Protein AF-A0A949MSN3-F1 (afdb_monomer)

Mean predicted aligned error: 6.45 Å

Structure (mmCIF, N/CA/C/O backbone):
data_AF-A0A949MSN3-F1
#
_entry.id   AF-A0A949MSN3-F1
#
loop_
_atom_site.group_PDB
_atom_site.id
_atom_site.type_symbol
_atom_site.label_atom_id
_atom_site.label_alt_id
_atom_site.label_comp_id
_atom_site.label_asym_id
_atom_site.label_entity_id
_atom_site.label_seq_id
_atom_site.pdbx_PDB_ins_code
_atom_site.Cartn_x
_atom_site.Cartn_y
_atom_site.Cartn_z
_atom_site.occupancy
_atom_site.B_iso_or_equiv
_atom_site.auth_seq_id
_atom_site.auth_comp_id
_atom_site.auth_asym_id
_atom_site.auth_atom_id
_atom_site.pdbx_PDB_model_num
ATOM 1 N N . MET A 1 1 ? 11.327 -2.702 -30.697 1.00 46.88 1 MET A N 1
ATOM 2 C CA . MET A 1 1 ? 11.711 -2.672 -29.272 1.00 46.88 1 MET A CA 1
ATOM 3 C C . MET A 1 1 ? 10.666 -1.816 -28.581 1.00 46.88 1 MET A C 1
ATOM 5 O O . MET A 1 1 ? 10.655 -0.626 -28.838 1.00 46.88 1 MET A O 1
ATOM 9 N N . LYS A 1 2 ? 9.693 -2.423 -27.887 1.00 49.22 2 LYS A N 1
ATOM 10 C CA . LYS A 1 2 ? 8.638 -1.668 -27.189 1.00 49.22 2 LYS A CA 1
ATOM 11 C C . LYS A 1 2 ? 9.266 -0.922 -26.012 1.00 49.22 2 LYS A C 1
ATOM 13 O O . LYS A 1 2 ? 10.100 -1.489 -25.311 1.00 49.22 2 LYS A O 1
ATOM 18 N N . ASP A 1 3 ? 8.882 0.331 -25.865 1.00 56.03 3 ASP A N 1
ATOM 19 C CA . ASP A 1 3 ? 9.410 1.347 -24.962 1.00 56.03 3 ASP A CA 1
ATOM 20 C C . ASP A 1 3 ? 9.277 0.946 -23.478 1.00 56.03 3 ASP A C 1
ATOM 22 O O . ASP A 1 3 ? 8.333 1.336 -22.796 1.00 56.03 3 ASP A O 1
ATOM 26 N N . LYS A 1 4 ? 10.228 0.154 -22.959 1.00 60.66 4 LYS A N 1
ATOM 27 C CA . LYS A 1 4 ? 10.241 -0.317 -21.556 1.00 60.66 4 LYS A CA 1
ATOM 28 C C . LYS A 1 4 ? 10.290 0.817 -20.522 1.00 60.66 4 LYS A C 1
ATOM 30 O O . LYS A 1 4 ? 9.716 0.690 -19.448 1.00 60.66 4 LYS A O 1
ATOM 35 N N . SER A 1 5 ? 10.844 1.966 -20.909 1.00 63.12 5 SER A N 1
ATOM 36 C CA . SER A 1 5 ? 10.902 3.158 -20.056 1.00 63.12 5 SER A CA 1
ATOM 37 C C . SER A 1 5 ? 9.519 3.754 -19.741 1.00 63.12 5 SER A C 1
ATOM 39 O O . SER A 1 5 ? 9.321 4.340 -18.678 1.00 63.12 5 SER A O 1
ATOM 41 N N . GLY A 1 6 ? 8.530 3.570 -20.628 1.00 75.69 6 GLY A N 1
ATOM 42 C CA . GLY A 1 6 ? 7.141 3.948 -20.347 1.00 75.69 6 GLY A CA 1
ATOM 43 C C . GLY A 1 6 ? 6.488 3.024 -19.316 1.00 75.69 6 GLY A C 1
ATOM 44 O O . GLY A 1 6 ? 5.803 3.489 -18.411 1.00 75.69 6 GLY A O 1
ATOM 45 N N . GLU A 1 7 ? 6.777 1.725 -19.400 1.00 83.06 7 GLU A N 1
ATOM 46 C CA . GLU A 1 7 ? 6.223 0.704 -18.508 1.00 83.06 7 GLU A CA 1
ATOM 47 C C . GLU A 1 7 ? 6.697 0.897 -17.061 1.00 83.06 7 GLU A C 1
ATOM 49 O O . GLU A 1 7 ? 5.873 0.928 -16.148 1.00 83.06 7 GLU A O 1
ATOM 54 N N . ALA A 1 8 ? 7.990 1.152 -16.839 1.00 84.19 8 ALA A N 1
ATOM 55 C CA . ALA A 1 8 ? 8.506 1.458 -15.503 1.00 84.19 8 ALA A CA 1
ATOM 56 C C . ALA A 1 8 ? 7.899 2.744 -14.914 1.00 84.19 8 ALA A C 1
ATOM 58 O O . ALA A 1 8 ? 7.594 2.810 -13.719 1.00 84.19 8 ALA A O 1
ATOM 59 N N . ALA A 1 9 ? 7.671 3.767 -15.746 1.00 87.00 9 ALA A N 1
ATOM 60 C CA . ALA A 1 9 ? 7.033 5.006 -15.313 1.00 87.00 9 ALA A CA 1
ATOM 61 C C . ALA A 1 9 ? 5.565 4.791 -14.901 1.00 87.00 9 ALA A C 1
ATOM 63 O O . ALA A 1 9 ? 5.122 5.359 -13.896 1.00 87.00 9 ALA A O 1
ATOM 64 N N . ASP A 1 10 ? 4.818 3.969 -15.640 1.00 89.75 10 ASP A N 1
ATOM 65 C CA . ASP A 1 10 ? 3.442 3.591 -15.305 1.00 89.75 10 ASP A CA 1
ATOM 66 C C . ASP A 1 10 ? 3.372 2.732 -14.036 1.00 89.75 10 ASP A C 1
ATOM 68 O O . ASP A 1 10 ? 2.567 3.013 -13.142 1.00 89.75 10 ASP A O 1
ATOM 72 N N . VAL A 1 11 ? 4.271 1.756 -13.891 1.00 90.44 11 VAL A N 1
ATOM 73 C CA . VAL A 1 11 ? 4.393 0.941 -12.674 1.00 90.44 11 VAL A CA 1
ATOM 74 C C . VAL A 1 11 ? 4.718 1.818 -11.461 1.00 90.44 11 VAL A C 1
ATOM 76 O O . VAL A 1 11 ? 4.051 1.715 -10.431 1.00 90.44 11 VAL A O 1
ATOM 79 N N . GLY A 1 12 ? 5.658 2.758 -11.589 1.00 90.38 12 GLY A N 1
ATOM 80 C CA . GLY A 1 12 ? 5.990 3.704 -10.523 1.00 90.38 12 GLY A CA 1
ATOM 81 C C . GLY A 1 12 ? 4.837 4.650 -10.160 1.00 90.38 12 GLY A C 1
ATOM 82 O O . GLY A 1 12 ? 4.652 4.994 -8.991 1.00 90.38 12 GLY A O 1
ATOM 83 N N . LYS A 1 13 ? 4.013 5.074 -11.129 1.00 90.50 13 LYS A N 1
ATOM 84 C CA . LYS A 1 13 ? 2.780 5.831 -10.836 1.00 90.50 13 LYS A CA 1
ATOM 85 C C . LYS A 1 13 ? 1.784 4.980 -10.056 1.00 90.50 13 LYS A C 1
ATOM 87 O O . LYS A 1 13 ? 1.276 5.448 -9.041 1.00 90.50 13 LYS A O 1
ATOM 92 N N . ARG A 1 14 ? 1.548 3.741 -10.491 1.00 91.00 14 ARG A N 1
ATOM 93 C CA . ARG A 1 14 ? 0.620 2.815 -9.832 1.00 91.00 14 ARG A CA 1
ATOM 94 C C . ARG A 1 14 ? 1.059 2.495 -8.402 1.00 91.00 14 ARG A C 1
ATOM 96 O O . ARG A 1 14 ? 0.222 2.505 -7.503 1.00 91.00 14 ARG A O 1
ATOM 103 N N . LEU A 1 15 ? 2.359 2.298 -8.180 1.00 90.56 15 LEU A N 1
ATOM 104 C CA . LEU A 1 15 ? 2.943 2.119 -6.850 1.00 90.56 15 LEU A CA 1
ATOM 105 C C . LEU A 1 15 ? 2.647 3.312 -5.938 1.00 90.56 15 LEU A C 1
ATOM 107 O O . LEU A 1 15 ? 2.115 3.122 -4.847 1.00 90.56 15 LEU A O 1
ATOM 111 N N . ARG A 1 16 ? 2.900 4.542 -6.403 1.00 90.25 16 ARG A N 1
ATOM 112 C CA . ARG A 1 16 ? 2.565 5.755 -5.638 1.00 90.25 16 ARG A CA 1
ATOM 113 C C . ARG A 1 16 ? 1.079 5.840 -5.300 1.00 90.25 16 ARG A C 1
ATOM 115 O O . ARG A 1 16 ? 0.748 6.069 -4.145 1.00 90.25 16 ARG A O 1
ATOM 122 N N . THR A 1 17 ? 0.196 5.581 -6.264 1.00 91.12 17 THR A N 1
ATOM 123 C CA . THR A 1 17 ? -1.255 5.584 -6.024 1.00 91.12 17 THR A CA 1
ATOM 124 C C . THR A 1 17 ? -1.661 4.593 -4.934 1.00 91.12 17 THR A C 1
ATOM 126 O O . THR A 1 17 ? -2.485 4.926 -4.086 1.00 91.12 17 THR A O 1
ATOM 129 N N . ILE A 1 18 ? -1.077 3.391 -4.924 1.00 90.56 18 ILE A N 1
ATOM 130 C CA . ILE A 1 18 ? -1.359 2.388 -3.890 1.00 90.56 18 ILE A CA 1
ATOM 131 C C . ILE A 1 18 ? -0.822 2.853 -2.531 1.00 90.56 18 ILE A C 1
ATOM 133 O O . ILE A 1 18 ? -1.539 2.755 -1.540 1.00 90.56 18 ILE A O 1
ATOM 137 N N . VAL A 1 19 ? 0.393 3.406 -2.471 1.00 90.25 19 VAL A N 1
ATOM 138 C CA . VAL A 1 19 ? 0.959 3.96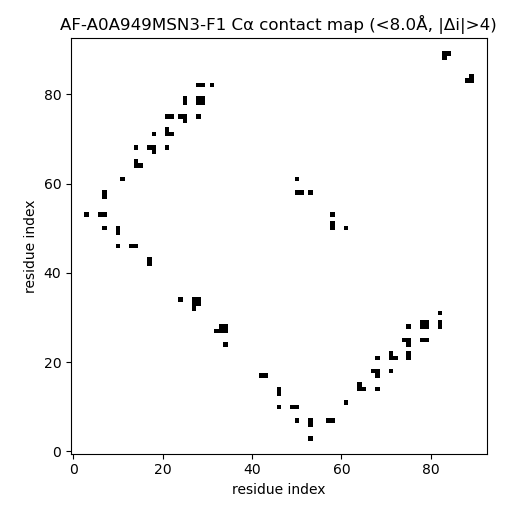1 -1.228 1.00 90.25 19 VAL A CA 1
ATOM 139 C C . VAL A 1 19 ? 0.072 5.072 -0.661 1.00 90.25 19 VAL A C 1
ATOM 141 O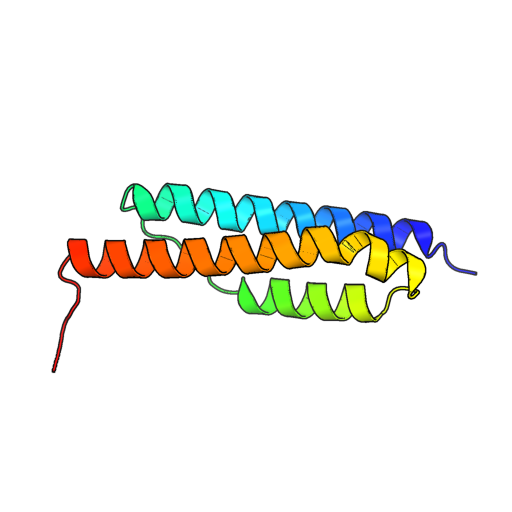 O . VAL A 1 19 ? -0.236 5.061 0.531 1.00 90.25 19 VAL A O 1
ATOM 144 N N . ASP A 1 20 ? -0.374 6.007 -1.500 1.00 90.38 20 ASP A N 1
ATOM 145 C CA . ASP A 1 20 ? -1.260 7.096 -1.081 1.00 90.38 20 ASP A CA 1
ATOM 146 C C . ASP A 1 20 ? -2.611 6.566 -0.590 1.00 90.38 20 ASP A C 1
ATOM 148 O O . ASP A 1 20 ? -3.102 7.004 0.451 1.00 90.38 20 ASP A O 1
ATOM 152 N N . TYR A 1 21 ? -3.176 5.569 -1.275 1.00 90.12 21 TYR A N 1
ATOM 153 C CA . TYR A 1 21 ? -4.405 4.907 -0.842 1.00 90.12 21 TYR A CA 1
ATOM 154 C C . TYR A 1 21 ? -4.245 4.223 0.523 1.00 90.12 21 TYR A C 1
ATOM 156 O O . TYR A 1 21 ? -5.084 4.409 1.402 1.00 90.12 21 TYR A O 1
ATOM 164 N N . VAL A 1 22 ? -3.155 3.482 0.751 1.00 90.25 22 VAL A N 1
ATOM 165 C CA . VAL A 1 22 ? -2.876 2.827 2.044 1.00 90.25 22 VAL A CA 1
ATOM 166 C C . VAL A 1 22 ? -2.720 3.863 3.163 1.00 90.25 22 VAL A C 1
ATOM 168 O O . VAL A 1 22 ? -3.241 3.677 4.266 1.00 90.25 22 VAL A O 1
ATOM 171 N N . ARG A 1 23 ? -2.053 4.988 2.882 1.00 89.62 23 ARG A N 1
ATOM 172 C CA . ARG A 1 23 ? -1.899 6.093 3.839 1.00 89.62 23 ARG A CA 1
ATOM 173 C C . ARG A 1 23 ? -3.226 6.764 4.175 1.00 89.62 23 ARG A C 1
ATOM 175 O O . ARG A 1 23 ? -3.473 7.023 5.354 1.00 89.62 23 ARG A O 1
ATOM 182 N N . ASP A 1 24 ? -4.069 7.021 3.178 1.00 90.12 24 ASP A N 1
ATOM 183 C CA . ASP A 1 24 ? -5.425 7.533 3.394 1.00 90.12 24 ASP A CA 1
ATOM 184 C C . ASP A 1 24 ? -6.231 6.561 4.259 1.00 90.12 24 ASP A C 1
ATOM 186 O O . ASP A 1 24 ? -6.806 6.959 5.276 1.00 90.12 24 ASP A O 1
ATOM 190 N N . CYS A 1 25 ? -6.154 5.265 3.942 1.00 89.62 25 CYS A N 1
ATOM 191 C CA . CYS A 1 25 ? -6.831 4.234 4.712 1.00 89.62 25 CYS A CA 1
ATOM 192 C C . CYS A 1 25 ? -6.419 4.247 6.179 1.00 89.62 25 CYS A C 1
ATOM 194 O O . CYS A 1 25 ? -7.268 4.202 7.067 1.00 89.62 25 CYS A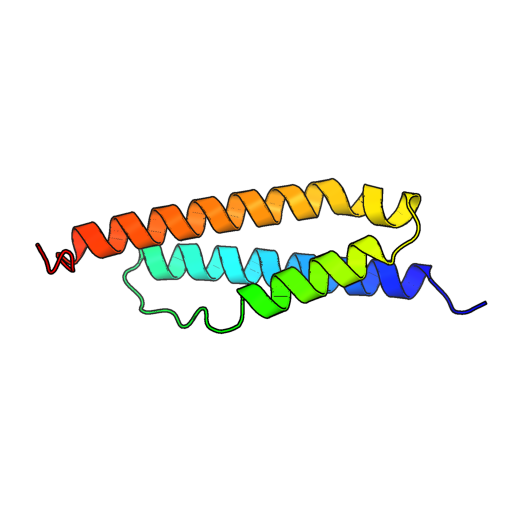 O 1
ATOM 196 N N . ARG A 1 26 ? -5.120 4.392 6.452 1.00 88.94 26 ARG A N 1
ATOM 197 C CA . ARG A 1 26 ? -4.612 4.484 7.822 1.00 88.94 26 ARG A CA 1
ATOM 198 C C . ARG A 1 26 ? -5.209 5.683 8.551 1.00 88.94 26 ARG A C 1
ATOM 200 O O . ARG A 1 26 ? -5.680 5.538 9.675 1.00 88.94 26 ARG A O 1
ATOM 207 N N . ILE A 1 27 ? -5.222 6.857 7.920 1.00 89.81 27 ILE A N 1
ATOM 208 C CA . ILE A 1 27 ? -5.784 8.077 8.517 1.00 89.81 27 ILE A CA 1
ATOM 209 C C . ILE A 1 27 ? -7.266 7.873 8.850 1.00 89.81 27 ILE A C 1
ATOM 211 O O . ILE A 1 27 ? -7.705 8.208 9.950 1.00 89.81 27 ILE A O 1
ATOM 215 N N . ARG A 1 28 ? -8.036 7.293 7.933 1.00 88.88 28 ARG A N 1
ATOM 216 C CA . ARG A 1 28 ? -9.472 7.049 8.111 1.00 88.88 28 ARG A CA 1
ATOM 217 C C . ARG A 1 28 ? -9.753 6.015 9.198 1.00 88.88 28 ARG A C 1
ATOM 219 O O . ARG A 1 28 ? -10.557 6.281 10.090 1.00 88.88 28 ARG A O 1
ATOM 226 N N . VAL A 1 29 ? -9.002 4.914 9.220 1.00 87.94 29 VAL A N 1
ATOM 227 C CA . VAL A 1 29 ? -9.046 3.922 10.303 1.00 87.94 29 VAL A CA 1
ATOM 228 C C . VAL A 1 29 ? -8.766 4.596 11.644 1.00 87.94 29 VAL A C 1
ATOM 230 O O . VAL A 1 29 ? -9.549 4.445 12.573 1.00 87.94 29 VAL A O 1
ATOM 233 N N . THR A 1 30 ? -7.727 5.433 11.761 1.00 85.06 30 THR A N 1
ATOM 234 C CA . THR A 1 30 ? -7.436 6.120 13.035 1.00 85.06 30 THR A CA 1
ATOM 235 C C . THR A 1 30 ? -8.549 7.060 13.511 1.00 85.06 30 THR A C 1
ATOM 237 O O . THR A 1 30 ? -8.643 7.311 14.713 1.00 85.06 30 THR A O 1
ATOM 240 N N . LYS A 1 31 ? -9.418 7.529 12.607 1.00 87.62 31 LYS A N 1
ATOM 241 C CA . LYS A 1 31 ? -10.615 8.328 12.918 1.00 87.62 31 LYS A CA 1
ATOM 242 C C . LYS A 1 31 ? -11.842 7.479 13.283 1.00 87.62 31 LYS A C 1
ATOM 244 O O . LYS A 1 31 ? -12.869 8.048 13.639 1.00 87.62 31 LYS A O 1
ATOM 249 N N . GLY A 1 32 ? -11.739 6.151 13.215 1.00 83.62 32 GLY A N 1
ATOM 250 C CA . GLY A 1 32 ? -12.841 5.219 13.458 1.00 83.62 32 GLY A CA 1
ATOM 251 C C . GLY A 1 32 ? -13.751 5.008 12.244 1.00 83.62 32 GLY A C 1
ATOM 252 O O . GLY A 1 32 ? -14.862 4.508 12.398 1.00 83.62 32 GLY A O 1
ATOM 253 N N . GLU A 1 33 ? -13.318 5.395 11.040 1.00 85.56 33 GLU A N 1
ATOM 254 C CA . GLU A 1 33 ? -14.083 5.128 9.822 1.00 85.56 33 GLU A CA 1
ATOM 255 C C . GLU A 1 33 ? -13.930 3.667 9.384 1.00 85.56 33 GLU A C 1
ATOM 257 O O . GLU A 1 33 ? -12.827 3.115 9.368 1.00 85.56 33 GLU A O 1
ATOM 262 N N . ILE A 1 34 ? -15.042 3.053 8.972 1.00 73.56 34 ILE A N 1
ATOM 263 C CA . ILE A 1 34 ? -15.040 1.718 8.369 1.00 73.56 34 ILE A CA 1
ATOM 264 C C . ILE A 1 34 ? -14.530 1.838 6.936 1.00 73.56 34 ILE A C 1
ATOM 266 O O . ILE A 1 34 ? -15.029 2.643 6.146 1.00 73.56 34 ILE A O 1
ATOM 270 N N . MET A 1 35 ? -13.538 1.019 6.605 1.00 78.62 35 MET A N 1
ATOM 271 C CA . MET A 1 35 ? -12.897 1.002 5.298 1.00 78.62 35 MET A CA 1
ATOM 272 C C . MET A 1 35 ? -13.045 -0.358 4.641 1.00 78.62 35 MET A C 1
ATOM 274 O O . MET A 1 35 ? -12.819 -1.388 5.273 1.00 78.62 35 MET A O 1
ATOM 278 N N . ASP A 1 36 ? -13.380 -0.340 3.355 1.00 78.31 36 ASP A N 1
ATOM 279 C CA . ASP A 1 36 ? -13.285 -1.513 2.501 1.00 78.31 36 ASP A CA 1
ATOM 280 C C . ASP A 1 36 ? -11.884 -1.551 1.884 1.00 78.31 36 ASP A C 1
ATOM 282 O O . ASP A 1 36 ? -11.533 -0.700 1.068 1.00 78.31 36 ASP A O 1
ATOM 286 N N . LEU A 1 37 ? -11.070 -2.510 2.329 1.00 81.00 37 LEU A N 1
ATOM 287 C CA . LEU A 1 37 ? -9.725 -2.772 1.798 1.00 81.00 37 LEU A CA 1
ATOM 288 C C . LEU A 1 37 ? -9.734 -3.924 0.784 1.00 81.00 37 LEU A C 1
ATOM 290 O O . LEU A 1 37 ? -8.690 -4.506 0.473 1.00 81.00 37 LEU A O 1
ATOM 294 N N . GLN A 1 38 ? -10.916 -4.308 0.299 1.00 84.25 38 GLN A N 1
ATOM 295 C CA . GLN A 1 38 ? -11.074 -5.491 -0.525 1.00 84.25 38 GLN A CA 1
ATOM 296 C C . GLN A 1 38 ? -10.314 -5.333 -1.847 1.00 84.25 38 GLN A C 1
ATOM 298 O O . GLN A 1 38 ? -10.488 -4.370 -2.591 1.00 84.25 38 GLN A O 1
ATOM 303 N N . GLY A 1 39 ? -9.463 -6.310 -2.167 1.00 83.94 39 GLY A N 1
ATOM 304 C CA . GLY A 1 39 ? -8.679 -6.309 -3.401 1.00 83.94 39 GLY A CA 1
ATOM 305 C C . GLY A 1 39 ? -7.405 -5.465 -3.347 1.00 83.94 39 GLY A C 1
ATOM 306 O O . GLY A 1 39 ? -6.706 -5.379 -4.361 1.00 83.94 39 GLY A O 1
ATOM 307 N N . LEU A 1 40 ? -7.060 -4.874 -2.198 1.00 86.06 40 LEU A N 1
ATOM 308 C CA . 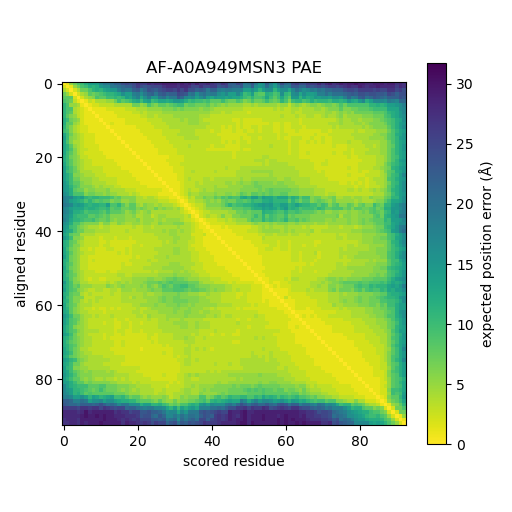LEU A 1 40 ? -5.746 -4.260 -1.996 1.00 86.06 40 LEU A CA 1
ATOM 309 C C . LEU A 1 40 ? -4.627 -5.298 -2.173 1.00 86.06 40 LEU A C 1
ATOM 311 O O . LEU A 1 40 ? -3.656 -5.036 -2.874 1.00 86.06 40 LEU A O 1
ATOM 315 N N . ASP A 1 41 ? -4.815 -6.502 -1.635 1.00 85.81 41 ASP A N 1
ATOM 316 C CA . ASP A 1 41 ? -3.923 -7.654 -1.792 1.00 85.81 41 ASP A CA 1
ATOM 317 C C . ASP A 1 41 ? -3.653 -7.974 -3.271 1.00 85.81 41 ASP A C 1
ATOM 319 O O . ASP A 1 41 ? -2.501 -8.029 -3.701 1.00 85.81 41 ASP A O 1
ATOM 323 N N . LYS A 1 42 ? -4.709 -8.079 -4.086 1.00 88.50 42 LYS A N 1
ATOM 324 C CA . LYS A 1 42 ? -4.598 -8.358 -5.526 1.00 88.50 42 LYS A CA 1
ATOM 325 C C . LYS A 1 42 ? -3.866 -7.246 -6.266 1.00 88.50 42 LYS A C 1
ATOM 327 O O . LYS A 1 42 ? -3.090 -7.519 -7.181 1.00 88.50 42 LYS A O 1
ATOM 332 N N . ASN A 1 43 ? -4.112 -5.994 -5.880 1.00 87.62 43 A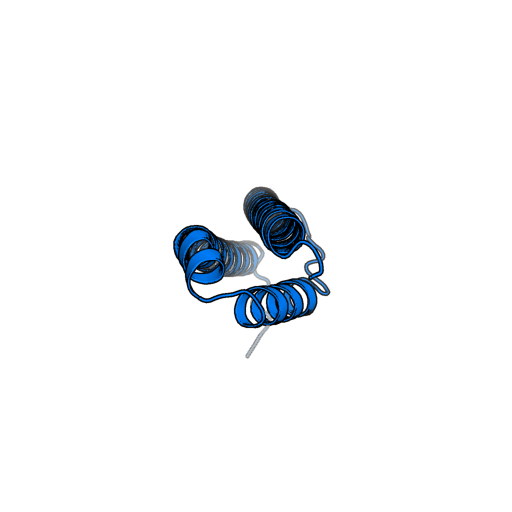SN A N 1
ATOM 333 C CA . ASN A 1 43 ? -3.443 -4.842 -6.474 1.00 87.62 43 ASN A CA 1
ATOM 334 C C . ASN A 1 43 ? -1.949 -4.814 -6.149 1.00 87.62 43 ASN A C 1
ATOM 336 O O . ASN A 1 43 ? -1.155 -4.537 -7.046 1.00 87.62 43 ASN A O 1
ATOM 340 N N . 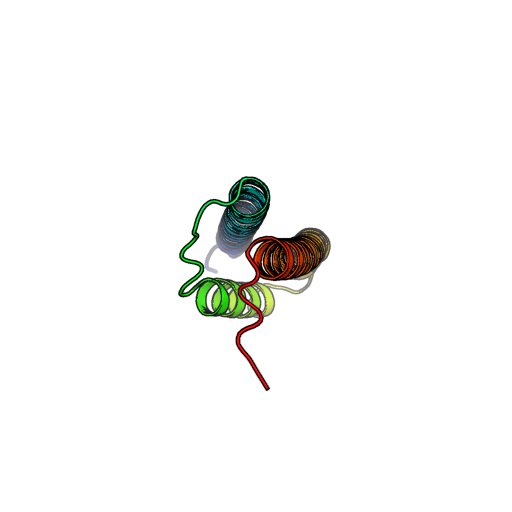VAL A 1 44 ? -1.571 -5.134 -4.909 1.00 88.56 44 VAL A N 1
ATOM 341 C CA . VAL A 1 44 ? -0.168 -5.222 -4.487 1.00 88.56 44 VAL A CA 1
ATOM 342 C C . VAL A 1 44 ? 0.532 -6.390 -5.181 1.00 88.56 44 VAL A C 1
ATOM 344 O O . VAL A 1 44 ? 1.598 -6.185 -5.747 1.00 88.56 44 VAL A O 1
ATOM 347 N N . ILE A 1 45 ? -0.081 -7.577 -5.239 1.00 90.50 45 ILE A N 1
ATOM 348 C CA . ILE A 1 45 ? 0.486 -8.742 -5.945 1.00 90.50 45 ILE A CA 1
ATOM 349 C C . ILE A 1 45 ? 0.725 -8.412 -7.423 1.00 90.50 45 ILE A C 1
ATOM 351 O O . ILE A 1 45 ? 1.841 -8.551 -7.914 1.00 90.50 45 ILE A O 1
ATOM 355 N N . SER A 1 46 ? -0.290 -7.874 -8.108 1.00 91.19 46 SER A N 1
ATOM 356 C CA . SER A 1 46 ? -0.170 -7.471 -9.515 1.00 91.19 46 SER A CA 1
ATOM 357 C C . SER A 1 46 ? 0.918 -6.416 -9.739 1.00 91.19 46 SER A C 1
ATOM 359 O O . SER A 1 46 ? 1.518 -6.381 -10.813 1.00 91.19 46 SER A O 1
ATOM 361 N N . LEU A 1 47 ? 1.153 -5.536 -8.763 1.00 90.81 47 LEU A N 1
ATOM 362 C CA . LEU A 1 47 ? 2.219 -4.545 -8.825 1.00 90.81 47 LEU A CA 1
ATOM 363 C C . LEU A 1 47 ? 3.597 -5.191 -8.647 1.00 90.81 47 LEU A C 1
ATOM 365 O O . LEU A 1 47 ? 4.508 -4.869 -9.406 1.00 90.81 47 LEU A O 1
ATOM 369 N N . CYS A 1 48 ? 3.742 -6.106 -7.688 1.00 90.38 48 CYS A N 1
ATOM 370 C CA . CYS A 1 48 ? 4.976 -6.859 -7.480 1.00 90.38 48 CYS A CA 1
ATOM 371 C C . CYS A 1 48 ? 5.353 -7.663 -8.731 1.00 90.38 48 CYS A C 1
ATOM 373 O O . CYS A 1 48 ? 6.502 -7.602 -9.159 1.00 90.38 48 CYS A O 1
ATOM 375 N N . ASP A 1 49 ? 4.385 -8.333 -9.366 1.00 91.38 49 ASP A N 1
ATOM 376 C CA . ASP A 1 49 ? 4.600 -9.047 -10.632 1.00 91.38 49 ASP A CA 1
ATOM 377 C C . ASP A 1 49 ? 5.058 -8.099 -11.751 1.00 91.38 49 ASP A C 1
ATOM 379 O O . ASP A 1 49 ? 5.979 -8.413 -12.505 1.00 91.38 49 ASP A O 1
ATOM 383 N N . ALA A 1 50 ? 4.448 -6.912 -11.845 1.00 90.62 50 ALA A N 1
ATOM 384 C CA . ALA A 1 50 ? 4.824 -5.918 -12.847 1.00 90.62 50 ALA A CA 1
ATOM 385 C C . ALA A 1 50 ? 6.254 -5.397 -12.636 1.00 90.62 50 ALA A C 1
ATOM 387 O O . ALA A 1 50 ? 6.986 -5.236 -13.605 1.00 90.62 50 ALA A O 1
ATOM 388 N N . ILE A 1 51 ? 6.672 -5.177 -11.386 1.00 88.88 51 ILE A N 1
ATOM 389 C CA . ILE A 1 51 ? 8.038 -4.745 -11.053 1.00 88.88 51 ILE A CA 1
ATOM 390 C C . ILE A 1 51 ? 9.045 -5.863 -11.312 1.00 88.88 51 ILE A C 1
ATOM 392 O O . ILE A 1 51 ? 10.105 -5.600 -11.871 1.00 88.88 51 ILE A O 1
ATOM 396 N N . ALA A 1 52 ? 8.708 -7.107 -10.968 1.00 89.06 52 ALA A N 1
ATOM 397 C CA . ALA A 1 52 ? 9.556 -8.265 -11.238 1.00 89.06 52 ALA A CA 1
ATOM 398 C C . ALA A 1 52 ? 9.759 -8.518 -12.744 1.00 89.06 52 ALA A C 1
ATOM 400 O O . ALA A 1 52 ? 10.761 -9.111 -13.141 1.00 89.06 52 ALA A O 1
ATOM 401 N N . ALA A 1 53 ? 8.826 -8.063 -13.586 1.00 91.06 53 ALA A N 1
ATOM 402 C CA . ALA A 1 53 ? 8.936 -8.132 -15.041 1.00 91.06 53 ALA A CA 1
ATOM 403 C C . ALA A 1 53 ? 9.791 -7.003 -15.658 1.00 91.06 53 ALA A C 1
ATOM 405 O O . ALA A 1 53 ? 10.174 -7.101 -16.833 1.00 91.06 53 ALA A O 1
ATOM 406 N N . LEU A 1 54 ? 10.103 -5.944 -14.899 1.00 89.31 54 LEU A N 1
ATOM 407 C CA . LEU A 1 54 ? 10.951 -4.850 -15.371 1.00 89.31 54 LEU A CA 1
ATOM 408 C C . LEU A 1 54 ? 12.424 -5.284 -15.473 1.00 89.31 54 LEU A C 1
ATOM 410 O O . LEU A 1 54 ? 12.872 -6.195 -14.776 1.00 89.31 54 LEU A O 1
ATOM 414 N N . PRO A 1 55 ? 13.220 -4.619 -16.329 1.00 90.38 55 PRO A N 1
ATOM 415 C CA . PRO A 1 55 ? 14.674 -4.729 -16.288 1.00 90.38 55 PRO A CA 1
ATOM 416 C C . PRO A 1 55 ? 15.232 -4.402 -14.898 1.00 90.38 55 PRO A C 1
ATOM 418 O O . PRO A 1 55 ? 14.720 -3.517 -14.218 1.0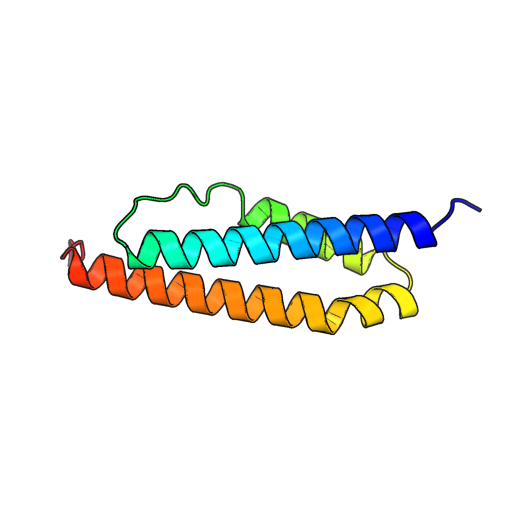0 90.38 55 PRO A O 1
ATOM 421 N N . GLU A 1 56 ? 16.320 -5.073 -14.508 1.00 88.25 56 GLU A N 1
ATOM 422 C CA . GLU A 1 56 ? 16.904 -4.969 -13.161 1.00 88.25 56 GLU A CA 1
ATOM 423 C C . GLU A 1 56 ? 17.171 -3.518 -12.728 1.00 88.25 56 GLU A C 1
ATOM 425 O O . GLU A 1 56 ? 16.861 -3.147 -11.601 1.00 88.25 56 GLU A O 1
ATOM 430 N N . GLU A 1 57 ? 17.692 -2.680 -13.627 1.00 88.75 57 GLU A N 1
ATOM 431 C CA . GLU A 1 57 ? 17.971 -1.265 -13.346 1.00 88.75 57 GLU A CA 1
ATOM 432 C C . GLU A 1 57 ? 16.697 -0.474 -12.999 1.00 88.75 57 GLU A C 1
ATOM 434 O O . GLU A 1 57 ? 16.677 0.307 -12.047 1.00 88.75 57 GLU A O 1
ATOM 439 N N . GLU A 1 58 ? 15.613 -0.718 -13.739 1.00 87.75 58 GLU A N 1
ATOM 440 C CA . GLU A 1 58 ? 14.321 -0.052 -13.544 1.00 87.75 58 GLU A CA 1
ATOM 441 C C . GLU A 1 58 ? 13.600 -0.591 -12.300 1.00 87.75 58 GLU A C 1
ATOM 443 O O . GLU A 1 58 ? 13.021 0.183 -11.538 1.00 87.75 58 GLU A O 1
ATOM 448 N N . GLY A 1 59 ? 13.689 -1.900 -12.046 1.00 87.44 59 GLY A N 1
ATOM 449 C CA . GLY A 1 59 ? 13.166 -2.531 -10.834 1.00 87.44 59 GLY A CA 1
ATOM 450 C C . GLY A 1 59 ? 13.867 -2.028 -9.569 1.00 87.44 59 GLY A C 1
ATOM 451 O O . GLY A 1 59 ? 13.197 -1.624 -8.617 1.00 87.44 59 GLY A O 1
ATOM 452 N N . ARG A 1 60 ? 15.207 -1.942 -9.581 1.00 89.12 60 ARG A N 1
ATOM 453 C CA . ARG A 1 60 ? 15.996 -1.382 -8.468 1.00 89.12 60 ARG A CA 1
ATOM 454 C C . ARG A 1 60 ? 15.621 0.062 -8.156 1.00 89.12 60 ARG A C 1
ATOM 456 O O . ARG A 1 60 ? 15.542 0.441 -6.991 1.00 89.12 60 ARG A O 1
ATOM 463 N N . ALA A 1 61 ? 15.325 0.871 -9.174 1.00 89.25 61 ALA A N 1
ATOM 464 C CA . ALA A 1 61 ? 14.876 2.248 -8.968 1.00 89.25 61 ALA A CA 1
ATOM 465 C C . ALA A 1 61 ? 13.537 2.349 -8.201 1.00 89.25 61 ALA A C 1
ATOM 467 O O . ALA A 1 61 ? 13.231 3.400 -7.628 1.00 89.25 61 ALA A O 1
ATOM 468 N N . LEU A 1 62 ? 12.742 1.273 -8.164 1.00 89.19 62 LEU A N 1
ATOM 469 C CA . LEU A 1 62 ? 11.456 1.201 -7.467 1.00 89.19 62 LEU A CA 1
ATOM 470 C C . LEU A 1 62 ? 11.535 0.528 -6.085 1.00 89.19 62 LEU A C 1
ATOM 472 O O . LEU A 1 62 ? 10.580 0.650 -5.317 1.00 89.19 62 LEU A O 1
ATOM 476 N N . GLU A 1 63 ? 12.656 -0.103 -5.716 1.00 87.62 63 GLU A N 1
ATOM 477 C CA . GLU A 1 63 ? 12.821 -0.807 -4.430 1.00 87.62 63 GLU A CA 1
ATOM 478 C C . GLU A 1 63 ? 12.521 0.086 -3.221 1.00 87.62 63 GLU A C 1
ATOM 480 O O . GLU A 1 63 ? 11.802 -0.318 -2.309 1.00 87.62 63 GLU A O 1
ATOM 485 N N . GLY A 1 64 ? 12.998 1.335 -3.227 1.00 88.06 64 GLY A N 1
ATOM 486 C CA . GLY A 1 64 ? 12.730 2.270 -2.130 1.00 88.06 64 GLY A CA 1
ATOM 487 C C . GLY A 1 64 ? 11.238 2.588 -1.968 1.00 88.06 64 GLY A C 1
ATOM 488 O O . GLY A 1 64 ? 10.735 2.696 -0.851 1.00 88.06 64 GLY A O 1
ATOM 489 N N . GLN A 1 65 ? 10.502 2.686 -3.079 1.00 87.88 65 GLN A N 1
ATOM 490 C CA . GLN A 1 65 ? 9.051 2.884 -3.044 1.00 87.88 65 GLN A CA 1
ATOM 491 C C . GLN A 1 65 ? 8.323 1.604 -2.603 1.00 87.88 65 GLN A C 1
ATOM 493 O O . GLN A 1 65 ? 7.310 1.691 -1.912 1.00 87.88 65 GLN A O 1
ATOM 498 N N . MET A 1 66 ? 8.854 0.428 -2.957 1.00 88.31 66 MET A N 1
ATOM 499 C CA . MET A 1 66 ? 8.350 -0.873 -2.512 1.00 88.31 66 MET A CA 1
ATOM 500 C C . MET A 1 66 ? 8.475 -1.036 -0.997 1.00 88.31 66 MET A C 1
ATOM 502 O O . MET A 1 66 ? 7.505 -1.409 -0.343 1.00 88.31 66 MET A O 1
ATOM 506 N N . SER A 1 67 ? 9.635 -0.685 -0.435 1.00 89.44 67 SER A N 1
ATOM 507 C CA . SER A 1 67 ? 9.841 -0.660 1.016 1.00 89.44 67 SER A CA 1
ATOM 508 C C . SER A 1 67 ? 8.818 0.253 1.687 1.00 89.44 67 SER A C 1
ATOM 510 O O . SER A 1 67 ? 8.103 -0.182 2.582 1.00 89.44 67 SER A O 1
ATOM 512 N N . GLY A 1 68 ? 8.649 1.477 1.173 1.00 89.38 68 GLY A N 1
ATOM 513 C CA . GLY A 1 68 ? 7.680 2.423 1.730 1.00 89.38 68 GLY A CA 1
ATOM 514 C C . GLY A 1 68 ? 6.222 1.947 1.662 1.00 89.38 68 GLY A C 1
ATOM 515 O O . GLY A 1 68 ? 5.415 2.326 2.517 1.00 89.38 68 GLY A O 1
ATOM 516 N N . LEU A 1 69 ? 5.866 1.117 0.675 1.00 89.88 69 LEU A N 1
ATOM 517 C CA . LEU A 1 69 ? 4.560 0.461 0.621 1.00 89.88 69 LEU A CA 1
ATOM 518 C C . LEU A 1 69 ? 4.406 -0.570 1.743 1.00 89.88 69 LEU A C 1
ATOM 520 O O . LEU A 1 69 ? 3.378 -0.561 2.416 1.00 89.88 69 LEU A O 1
ATOM 524 N N . ILE A 1 70 ? 5.410 -1.424 1.951 1.00 90.25 70 ILE A N 1
ATOM 525 C CA . ILE A 1 70 ? 5.407 -2.439 3.014 1.00 90.25 70 ILE A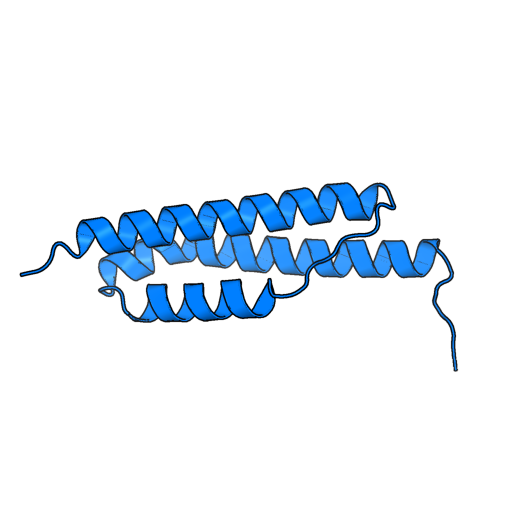 CA 1
ATOM 526 C C . ILE A 1 70 ? 5.276 -1.762 4.381 1.00 90.25 70 ILE A C 1
ATOM 528 O O . ILE A 1 70 ? 4.355 -2.095 5.124 1.00 90.25 70 ILE A O 1
ATOM 532 N N . ASP A 1 71 ? 6.094 -0.742 4.656 1.00 91.50 71 ASP A N 1
ATOM 533 C CA . ASP A 1 71 ? 6.018 0.042 5.896 1.00 91.50 71 ASP A CA 1
ATOM 534 C C . ASP A 1 71 ? 4.604 0.622 6.100 1.00 91.50 71 ASP A C 1
ATOM 536 O O . ASP A 1 71 ? 4.003 0.501 7.168 1.00 91.50 71 ASP A O 1
ATOM 540 N N . SER A 1 72 ? 4.015 1.197 5.044 1.00 89.62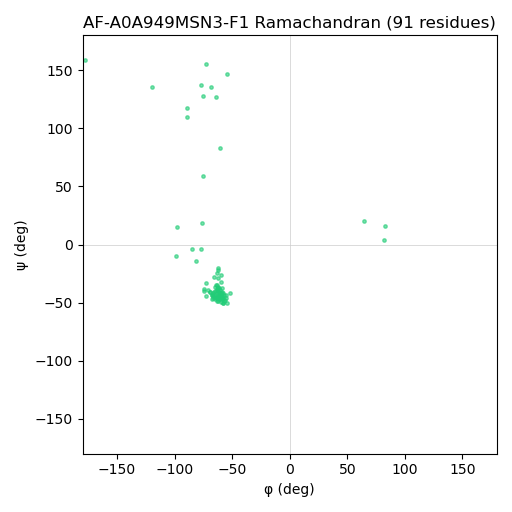 72 SER A N 1
ATOM 541 C CA . SER A 1 72 ? 2.667 1.781 5.116 1.00 89.62 72 SER A CA 1
ATOM 542 C C . SER A 1 72 ? 1.584 0.727 5.397 1.00 89.62 72 SER A C 1
ATOM 544 O O . SER A 1 72 ? 0.617 1.017 6.105 1.00 89.62 72 SER A O 1
ATOM 546 N N . LEU A 1 73 ? 1.726 -0.486 4.851 1.00 90.88 73 LEU A N 1
ATOM 547 C CA . LEU A 1 73 ? 0.806 -1.603 5.085 1.00 90.88 73 LEU A CA 1
ATOM 548 C C . LEU A 1 73 ? 0.911 -2.129 6.521 1.00 90.88 73 LEU A C 1
ATOM 550 O O . LEU A 1 73 ? -0.119 -2.395 7.143 1.00 90.88 73 LEU A O 1
ATOM 554 N N . GLU A 1 74 ? 2.122 -2.235 7.068 1.00 92.19 74 GLU A N 1
ATOM 555 C CA . GLU A 1 74 ? 2.336 -2.619 8.468 1.00 92.19 74 GLU A CA 1
ATOM 556 C C . GLU A 1 74 ? 1.730 -1.590 9.430 1.00 92.19 74 GLU A C 1
ATOM 558 O O . GLU A 1 74 ? 1.022 -1.950 10.378 1.00 92.19 74 GLU A O 1
ATOM 563 N N . GLU A 1 75 ? 1.934 -0.299 9.158 1.00 91.69 75 GLU A N 1
ATOM 564 C CA . GLU A 1 75 ? 1.333 0.779 9.942 1.00 91.69 75 GLU A CA 1
ATOM 565 C C . GLU A 1 75 ? -0.202 0.771 9.863 1.00 91.69 75 GLU A C 1
ATOM 567 O O . GLU A 1 75 ? -0.871 0.995 10.876 1.00 91.69 75 GLU A O 1
ATOM 572 N N . LEU A 1 76 ? -0.779 0.489 8.689 1.00 89.56 76 LEU A N 1
ATOM 573 C CA . LEU A 1 76 ? -2.226 0.326 8.528 1.00 89.56 76 LEU A CA 1
ATOM 574 C C . LEU A 1 76 ? -2.747 -0.862 9.345 1.00 89.56 76 LEU A C 1
ATOM 576 O O . LEU A 1 76 ? -3.712 -0.708 10.095 1.00 89.56 76 LEU A O 1
ATOM 580 N N . ALA A 1 77 ? -2.102 -2.026 9.246 1.00 90.44 77 ALA A N 1
ATOM 581 C CA . ALA A 1 77 ? -2.495 -3.224 9.986 1.00 90.44 77 ALA A CA 1
ATOM 582 C C . ALA A 1 77 ? -2.465 -2.985 11.504 1.00 90.44 77 ALA A C 1
ATOM 584 O O . ALA A 1 77 ? -3.388 -3.376 12.226 1.00 90.44 77 ALA A O 1
ATOM 585 N N . ARG A 1 78 ? -1.439 -2.277 11.991 1.00 91.38 78 ARG A N 1
ATOM 586 C CA . ARG A 1 78 ? -1.348 -1.870 13.394 1.00 91.38 78 ARG A CA 1
ATOM 587 C C . ARG A 1 78 ? -2.493 -0.935 13.787 1.00 91.38 78 ARG A C 1
ATOM 589 O O . ARG A 1 78 ? -3.162 -1.204 14.783 1.00 91.38 78 ARG A O 1
ATOM 596 N N . ALA A 1 79 ? -2.761 0.101 12.992 1.00 89.75 79 ALA A N 1
ATOM 597 C CA . ALA A 1 79 ? -3.844 1.046 13.258 1.00 89.75 79 ALA A CA 1
ATOM 598 C C . ALA A 1 79 ? -5.221 0.361 13.289 1.00 89.75 79 ALA A C 1
ATOM 600 O O . ALA A 1 79 ? -6.053 0.685 14.137 1.00 89.75 79 ALA A O 1
ATOM 601 N N . MET A 1 80 ? -5.458 -0.612 12.401 1.00 88.19 80 MET A N 1
ATOM 602 C CA . MET A 1 80 ? -6.688 -1.410 12.395 1.00 88.19 80 MET A CA 1
ATOM 603 C C . MET A 1 80 ? -6.832 -2.228 13.674 1.00 88.19 80 MET A C 1
ATOM 605 O O . MET A 1 80 ? -7.897 -2.207 14.287 1.00 88.19 80 MET A O 1
ATOM 609 N N . LYS A 1 81 ? -5.762 -2.897 14.115 1.00 88.62 81 LYS A N 1
ATOM 610 C CA . LYS A 1 81 ? -5.765 -3.670 15.362 1.00 88.62 81 LYS A CA 1
ATOM 611 C C . LYS A 1 81 ? -6.043 -2.784 16.578 1.00 88.62 81 LYS A C 1
ATOM 613 O O . LYS A 1 81 ? -6.853 -3.144 17.426 1.00 88.62 81 LYS A O 1
ATOM 618 N N . GLU A 1 82 ? -5.412 -1.613 16.646 1.00 88.88 82 GLU A N 1
ATOM 619 C CA . GLU A 1 82 ? -5.641 -0.638 17.721 1.00 88.88 82 GLU A CA 1
ATOM 620 C C . GLU A 1 82 ? -7.080 -0.104 17.722 1.00 88.88 82 GLU A C 1
ATOM 622 O O . GLU A 1 82 ? -7.643 0.156 18.782 1.00 88.88 82 GLU A O 1
ATOM 627 N N . GLN A 1 83 ? -7.697 0.058 16.551 1.00 86.75 83 GLN A N 1
ATOM 628 C CA . GLN A 1 83 ? -9.098 0.470 16.449 1.00 86.75 83 GLN A CA 1
ATOM 629 C C . GLN A 1 83 ? -10.073 -0.646 16.809 1.00 86.75 83 GLN A C 1
ATOM 631 O O . GLN A 1 83 ? -11.045 -0.386 17.509 1.00 86.75 83 GLN A O 1
ATOM 636 N N . GLN A 1 84 ? -9.805 -1.886 16.400 1.00 84.56 84 GLN A N 1
ATOM 637 C CA . GLN A 1 84 ? -10.605 -3.041 16.814 1.00 84.56 84 GLN A CA 1
ATOM 638 C C . GLN A 1 84 ? -10.605 -3.214 18.338 1.00 84.56 84 GLN A C 1
ATOM 640 O O . GLN A 1 84 ? -11.665 -3.443 18.919 1.00 84.56 84 GLN A O 1
ATOM 645 N N . ASP A 1 85 ? -9.445 -3.039 18.978 1.00 85.88 85 ASP A N 1
ATOM 646 C CA . ASP A 1 85 ? -9.301 -3.077 20.438 1.00 85.88 85 ASP A CA 1
ATOM 647 C C . ASP A 1 85 ? -10.109 -1.956 21.120 1.00 85.88 85 ASP A C 1
ATOM 649 O O . ASP A 1 85 ? -10.904 -2.219 22.021 1.00 85.88 85 ASP A O 1
ATOM 653 N N . LYS A 1 86 ? -10.011 -0.716 20.615 1.00 83.38 86 LYS A N 1
ATOM 654 C CA . LYS A 1 86 ? -10.793 0.434 21.116 1.00 83.38 86 LYS A CA 1
ATOM 655 C C . LYS A 1 86 ? -12.301 0.262 20.972 1.00 83.38 86 LYS A C 1
ATOM 657 O O . LYS A 1 86 ? -13.048 0.720 21.833 1.00 83.38 86 LYS A O 1
ATOM 662 N N . LEU A 1 87 ? -12.747 -0.346 19.875 1.00 79.19 87 LEU A N 1
ATOM 663 C CA . LEU A 1 87 ? -14.163 -0.597 19.610 1.00 79.19 87 LEU A CA 1
ATOM 664 C C . LEU A 1 87 ? -14.708 -1.784 20.417 1.00 79.19 87 LEU A C 1
ATOM 666 O O . LEU A 1 87 ? -15.904 -2.054 20.347 1.00 79.19 87 LEU A O 1
ATOM 670 N N . GLY A 1 88 ? -13.860 -2.490 21.176 1.00 68.81 88 GLY A N 1
ATOM 671 C CA . GLY A 1 88 ? -14.266 -3.671 21.934 1.00 68.81 88 GLY A CA 1
ATOM 672 C C . GLY A 1 88 ? -14.722 -4.825 21.040 1.00 68.81 88 GLY A C 1
ATOM 673 O O . GLY A 1 88 ? -15.408 -5.721 21.517 1.00 68.81 88 GLY A O 1
ATOM 674 N N . LEU A 1 89 ? -14.336 -4.827 19.756 1.00 61.81 89 LEU A N 1
ATOM 675 C CA . LEU A 1 89 ? -14.661 -5.889 18.793 1.00 61.81 89 LEU A CA 1
ATOM 676 C C . LEU A 1 89 ? -13.810 -7.154 19.002 1.00 61.81 89 LEU A C 1
ATOM 678 O O . LEU A 1 89 ? -13.730 -8.016 18.130 1.00 61.81 89 LEU A O 1
ATOM 682 N N . THR A 1 90 ? -13.202 -7.305 20.177 1.00 55.72 90 THR A N 1
ATOM 683 C CA . THR A 1 90 ? -12.715 -8.580 20.701 1.00 55.72 90 THR A CA 1
ATOM 684 C C . THR A 1 90 ? -13.888 -9.434 21.207 1.00 55.72 90 THR A C 1
ATOM 686 O O . THR A 1 90 ? -13.933 -9.858 22.358 1.00 55.72 90 THR A O 1
ATOM 689 N N . GLU A 1 91 ? -14.841 -9.741 20.326 1.00 48.69 91 GLU A N 1
ATOM 690 C CA . GLU A 1 91 ? -15.655 -10.956 20.443 1.00 48.69 91 GLU A CA 1
ATOM 691 C C . GLU A 1 91 ? -14.906 -12.060 19.677 1.00 48.69 91 GLU A C 1
ATOM 693 O O . GLU A 1 91 ? -14.679 -11.931 18.483 1.00 48.69 91 GLU A O 1
ATOM 698 N N . GLY A 1 92 ? -14.436 -13.168 20.236 1.00 54.22 92 GLY A N 1
ATOM 699 C CA . GLY A 1 92 ? -14.459 -13.720 21.577 1.00 54.22 92 GLY A CA 1
ATOM 700 C C . GLY A 1 92 ? -13.671 -15.042 21.537 1.00 54.22 92 GLY A C 1
ATOM 701 O O . GLY A 1 92 ? -13.451 -15.597 20.466 1.00 54.22 92 GLY A O 1
ATOM 702 N N . ARG A 1 93 ? -13.210 -15.465 22.715 1.00 42.28 93 ARG A N 1
ATOM 703 C CA . ARG A 1 93 ? -13.005 -16.848 23.186 1.00 42.28 93 ARG A CA 1
ATOM 704 C C . ARG A 1 93 ? -12.720 -17.975 22.181 1.00 42.28 93 ARG A C 1
ATOM 706 O O . ARG A 1 93 ? -13.640 -18.349 21.426 1.00 42.28 93 ARG A O 1
#

Nearest PDB structures (foldseek):
  4hwd-assembly3_B  TM=7.802E-01  e=1.040E-01  Arabidopsis thaliana
  2odm-assembly1_B  TM=5.093E-01  e=2.360E+00  Staphylococcus aureus subsp. aureus MW2
  5los-assembly1_A  TM=3.954E-01  e=7.610E+00  Serendipita indica DSM 11827
  8e2i-assembly1_F  TM=3.039E-01  e=8.508E+00  Homo sapiens

Solvent-accessible surface area (backbone atoms only — not comparable to full-atom values): 5355 Å² total; per-residue (Å²): 132,82,68,61,72,58,52,53,54,50,52,52,50,51,50,49,54,50,42,54,49,42,49,50,49,32,57,40,32,70,72,70,48,90,75,88,67,82,63,51,67,59,51,49,53,56,47,52,54,54,43,71,70,42,59,68,74,60,32,59,72,41,46,68,59,52,51,53,37,52,55,39,50,52,53,28,54,50,39,46,53,56,42,38,59,74,68,60,64,74,77,70,137

Secondary structure (DSSP, 8-state):
---HHHHHHHHHHHHHHHHHHHHHHHHHHHTT-----TTHHHHHHHHHHHHHTS-HHHHHHHHHHHHHHHHHHHHHHHHHHHHHHHTT-----

Foldseek 3Di:
DPDLVVLLVVLLVLLVVLLVVLQVLLVCLLVVHDDDCPCSVVSLVVSVVSLVPHDPVSSVVCVVSVVSSVVSNVSSVVSNVVSCVVVVVCPDD

Sequence (93 aa):
MKDKSGEAADVGKRLRTIVDYVRDCRIRVTKGEIMDLQGLDKNVISLCDAIAALPEEEGRALEGQMSGLIDSLEELARAMKEQQDKLGLTEGR

pLDDT: mean 84.11, std 11.42, range [42.28, 92.19]

Radius of gyration: 16.27 Å; Cα contacts (8 Å, |Δi|>4): 54; chains: 1; bounding box: 34×25×52 Å